Protein AF-A0AAW9J2N1-F1 (afdb_monomer)

Sequence (122 aa):
EIRNFKLDILEEQLVGKININIPPTFINHMVNEVEEYILILSCLINKEPSLAHPIHYHMLWLLDGSGHAASISSSLDMSEKDLIKLSMKYNKKFDVLYEKANEMKGYMRTGLNQFPSLNKLN

Mean predicted aligned error: 2.7 Å

Foldseek 3Di:
DVLVVLVVVLVCVVVVNDDDPADSVLSVLVNLVVVLVVLVVVCVVVVHDSDDQVLVVLLNVLSVQLVVLVVQLVPDDPVPVVSNVVSVVRNVVSVVLSVVSVVVVVVCVVVDSDDDVVVVSD

InterPro domains:
  IPR021328 Spore coat protein CotB-like [PF11155] (1-41)
  IPR021328 Spore coat protein CotB-like [PF11155] (53-122)

pLDDT: mean 97.5, std 2.1, range [86.12, 98.81]

Secondary structure (DSSP, 8-state):
-HHHHHHHHHHHHHTT----SS-HHHHHHHHHHHHHHHHHHHHHHHT------HHHHHHHHHHHHHHHHHHHHHHS-TT-HHHHHHHHHHHHHHHHHHHHHHHHHHHGGGS----HHHHTT-

Organism: Clostridium perfringens (NCBI:txid1502)

Structure (mmCIF, N/CA/C/O backbone):
data_AF-A0AAW9J2N1-F1
#
_entry.id   AF-A0AAW9J2N1-F1
#
loop_
_atom_site.group_PDB
_atom_site.id
_atom_site.type_symbol
_atom_site.label_atom_id
_atom_site.label_alt_id
_atom_site.label_comp_id
_atom_site.label_asym_id
_atom_site.label_entity_id
_atom_site.label_seq_id
_atom_site.pdbx_PDB_ins_code
_atom_site.Cartn_x
_atom_site.Cartn_y
_atom_site.Cartn_z
_atom_site.occupancy
_atom_site.B_iso_or_equiv
_atom_site.auth_seq_id
_atom_site.auth_comp_id
_atom_site.auth_asym_id
_atom_site.auth_atom_id
_atom_site.pdbx_PDB_model_num
ATOM 1 N N . GLU A 1 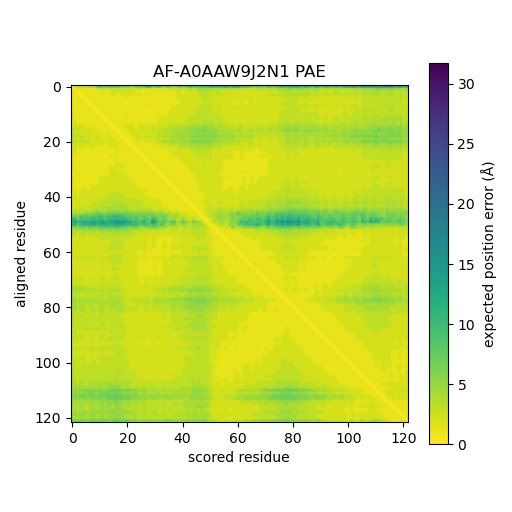1 ? 3.694 -21.191 -0.546 1.00 92.12 1 GLU A N 1
ATOM 2 C CA . GLU A 1 1 ? 2.798 -21.616 0.554 1.00 92.12 1 GLU A CA 1
ATOM 3 C C . GLU A 1 1 ? 2.103 -20.432 1.228 1.00 92.12 1 GLU A C 1
ATOM 5 O O . GLU A 1 1 ? 0.899 -20.307 1.058 1.00 92.12 1 GLU A O 1
ATOM 10 N N . ILE A 1 2 ? 2.817 -19.496 1.873 1.00 98.06 2 ILE A N 1
ATOM 11 C CA . ILE A 1 2 ? 2.181 -18.373 2.602 1.00 98.06 2 ILE A CA 1
ATOM 12 C C . ILE A 1 2 ? 1.299 -17.442 1.743 1.00 98.06 2 ILE A C 1
ATOM 14 O O . ILE A 1 2 ? 0.293 -16.939 2.233 1.00 98.06 2 ILE A O 1
ATOM 18 N N . ARG A 1 3 ? 1.633 -17.232 0.458 1.00 98.56 3 ARG A N 1
ATOM 19 C CA . ARG A 1 3 ? 0.791 -16.459 -0.475 1.00 98.56 3 ARG A CA 1
ATOM 20 C C . ARG A 1 3 ? -0.605 -17.068 -0.614 1.00 98.56 3 ARG A C 1
ATOM 22 O O . ARG A 1 3 ? -1.587 -16.349 -0.491 1.00 98.56 3 ARG A O 1
ATOM 29 N N . ASN A 1 4 ? -0.680 -18.377 -0.849 1.00 98.69 4 ASN A N 1
ATOM 30 C CA . ASN A 1 4 ? -1.958 -19.063 -1.034 1.00 98.69 4 ASN A CA 1
ATOM 31 C C . ASN A 1 4 ? -2.750 -19.072 0.272 1.00 98.69 4 ASN A C 1
ATOM 33 O O . ASN A 1 4 ? -3.910 -18.710 0.255 1.00 98.69 4 ASN A O 1
ATOM 37 N N . PHE A 1 5 ? -2.095 -19.311 1.410 1.00 98.69 5 PHE A N 1
ATOM 38 C CA . PHE A 1 5 ? -2.755 -19.218 2.714 1.00 98.69 5 PHE A CA 1
ATOM 39 C C . PHE A 1 5 ? -3.406 -17.844 2.972 1.00 98.69 5 PHE A C 1
ATOM 41 O O . PHE A 1 5 ? -4.534 -17.768 3.449 1.00 98.69 5 PHE A O 1
ATOM 48 N N . LYS A 1 6 ? -2.721 -16.741 2.630 1.00 98.75 6 LYS A N 1
ATOM 49 C CA . LYS A 1 6 ? -3.296 -15.386 2.725 1.00 98.75 6 LYS A CA 1
ATOM 50 C C . LYS A 1 6 ? -4.492 -15.201 1.777 1.00 98.75 6 LYS A C 1
ATOM 52 O O . LYS A 1 6 ? -5.467 -14.565 2.164 1.00 98.75 6 LYS A O 1
ATOM 57 N N . LEU A 1 7 ? -4.427 -15.754 0.564 1.00 98.81 7 LEU A N 1
ATOM 58 C CA . LEU A 1 7 ? -5.540 -15.730 -0.392 1.00 98.81 7 LEU A CA 1
ATOM 59 C C . LEU A 1 7 ? -6.736 -16.564 0.084 1.00 98.81 7 LEU A C 1
ATOM 61 O O . LEU A 1 7 ? -7.859 -16.096 -0.046 1.00 98.81 7 LEU A O 1
ATOM 65 N N . ASP A 1 8 ? -6.502 -17.725 0.695 1.00 98.62 8 ASP A N 1
ATOM 66 C CA . ASP A 1 8 ? -7.556 -18.569 1.268 1.00 98.62 8 ASP A CA 1
ATOM 67 C C . ASP A 1 8 ? -8.273 -17.831 2.414 1.00 98.62 8 ASP A C 1
ATOM 69 O O . ASP A 1 8 ? -9.500 -17.822 2.487 1.00 98.62 8 ASP A O 1
ATOM 73 N N . ILE A 1 9 ? -7.522 -17.134 3.283 1.00 98.69 9 ILE A N 1
ATOM 74 C CA . ILE A 1 9 ? -8.109 -16.255 4.310 1.00 98.69 9 ILE A CA 1
ATOM 75 C C . ILE A 1 9 ? -8.967 -15.173 3.652 1.00 98.69 9 ILE A C 1
ATOM 77 O O . ILE A 1 9 ? -10.106 -14.970 4.065 1.00 98.69 9 ILE A O 1
ATOM 81 N N . LEU A 1 10 ? -8.431 -14.482 2.643 1.00 98.62 10 LEU A N 1
ATOM 82 C CA . LEU A 1 10 ? -9.144 -13.416 1.943 1.00 98.62 10 LEU A CA 1
ATOM 83 C C . LEU A 1 10 ? -10.444 -13.929 1.304 1.00 98.62 10 LEU A C 1
ATOM 85 O O . LEU A 1 10 ? -11.480 -13.286 1.448 1.00 98.62 10 LEU A O 1
ATOM 89 N N . GLU A 1 11 ? -10.414 -15.088 0.646 1.00 98.75 11 GLU A N 1
ATOM 90 C CA . GLU A 1 11 ? -11.600 -15.732 0.078 1.00 98.75 11 GLU A CA 1
ATOM 91 C C . GLU A 1 11 ? -12.655 -15.985 1.159 1.00 98.75 11 GLU A C 1
ATOM 93 O O . GLU A 1 11 ? -13.789 -15.518 1.037 1.00 98.75 11 GLU A O 1
ATOM 98 N N . GLU A 1 12 ? -12.274 -16.643 2.255 1.00 98.69 12 GLU A N 1
ATOM 99 C CA . GLU A 1 12 ? -13.189 -16.974 3.347 1.00 98.69 12 GLU A CA 1
ATOM 100 C C . GLU A 1 12 ? -13.749 -15.717 4.038 1.00 98.69 12 GLU A C 1
ATOM 102 O O . GLU A 1 12 ? -14.893 -15.732 4.504 1.00 98.69 12 GLU A O 1
ATOM 107 N N . GLN A 1 13 ? -13.006 -14.601 4.064 1.00 98.50 13 GLN A N 1
ATOM 108 C CA . GLN A 1 13 ? -13.524 -13.308 4.528 1.00 98.50 13 GLN A CA 1
ATOM 109 C C . GLN A 1 13 ? -14.610 -12.758 3.599 1.00 98.50 13 GLN A C 1
ATOM 111 O O . GLN A 1 13 ? -15.644 -12.292 4.078 1.00 98.50 13 GLN A O 1
ATOM 116 N N . LEU A 1 14 ? -14.398 -12.820 2.281 1.00 98.44 14 LEU A N 1
ATOM 117 C CA . LEU A 1 14 ? -15.331 -12.290 1.281 1.00 98.44 14 LEU A CA 1
ATOM 118 C C . LEU A 1 14 ? -16.663 -13.051 1.248 1.00 98.44 14 LEU A C 1
ATOM 120 O O . LEU A 1 14 ? -17.689 -12.467 0.902 1.00 98.44 14 LEU A O 1
ATOM 124 N N . VAL A 1 15 ? -16.663 -14.329 1.638 1.00 98.50 15 VAL A N 1
ATOM 125 C CA . VAL A 1 15 ? -17.877 -15.160 1.745 1.00 98.50 15 VAL A CA 1
ATOM 126 C C . VAL A 1 15 ? -18.388 -15.331 3.182 1.00 98.50 15 VAL A C 1
ATOM 128 O O . VAL A 1 15 ? -19.340 -16.078 3.405 1.00 98.50 15 VAL A O 1
ATOM 131 N N . GLY A 1 16 ? -17.787 -14.645 4.161 1.00 97.75 16 GLY A N 1
ATOM 132 C CA . GLY A 1 16 ? -18.255 -14.620 5.551 1.00 97.75 16 GLY A CA 1
ATOM 133 C C . GLY A 1 16 ? -18.083 -15.933 6.324 1.00 97.75 16 GLY A C 1
ATOM 134 O O . GLY A 1 16 ? -18.862 -16.212 7.233 1.00 97.75 16 GLY A O 1
ATOM 135 N N . LYS A 1 17 ? -17.091 -16.752 5.968 1.00 98.50 17 LYS A N 1
ATOM 136 C CA . LYS A 1 17 ? -16.837 -18.065 6.585 1.00 98.50 17 LYS A CA 1
ATOM 137 C C . LYS A 1 17 ? -15.710 -18.076 7.622 1.00 98.50 17 LYS A C 1
ATOM 139 O O . LYS A 1 17 ? -15.535 -19.073 8.320 1.00 98.50 17 LYS A O 1
ATOM 144 N N . ILE A 1 18 ? -14.977 -16.975 7.773 1.00 98.19 18 ILE A N 1
ATOM 145 C CA . ILE A 1 18 ? -13.927 -16.822 8.788 1.00 98.19 18 ILE A CA 1
ATOM 146 C C . ILE A 1 18 ? -14.180 -15.593 9.663 1.00 98.19 18 ILE A C 1
ATOM 148 O O . ILE A 1 18 ? -14.602 -14.544 9.180 1.00 98.19 18 ILE A O 1
ATOM 152 N N . ASN A 1 19 ? -13.891 -15.721 10.960 1.00 97.56 19 ASN A N 1
ATOM 153 C CA . ASN A 1 19 ? -13.919 -14.613 11.910 1.00 97.56 19 ASN A CA 1
ATOM 154 C 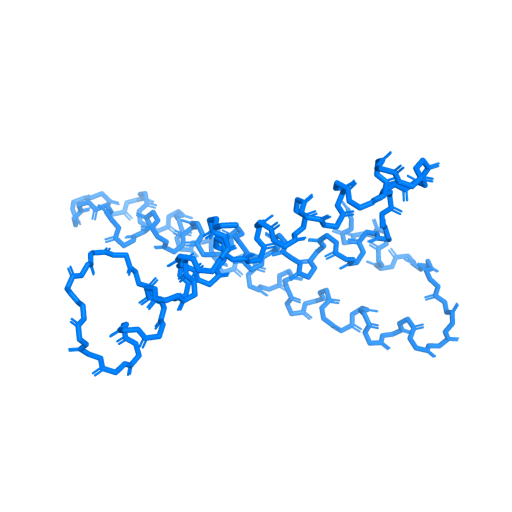C . ASN A 1 19 ? -12.488 -14.238 12.319 1.00 97.56 19 ASN A C 1
ATOM 156 O O . ASN A 1 19 ? -11.820 -15.000 13.019 1.00 97.56 19 ASN A O 1
ATOM 160 N N . ILE A 1 20 ? -12.016 -13.075 11.869 1.00 97.44 20 ILE A N 1
ATOM 161 C CA . ILE A 1 20 ? -10.676 -12.550 12.147 1.00 97.44 20 ILE A CA 1
ATOM 162 C C . ILE A 1 20 ? -10.722 -11.022 12.248 1.00 97.44 20 ILE A C 1
ATOM 164 O O . ILE A 1 20 ? -11.462 -10.364 11.522 1.00 97.44 20 ILE A O 1
ATOM 168 N N . ASN A 1 21 ? -9.889 -10.448 13.117 1.00 95.56 21 ASN A N 1
ATOM 169 C CA . ASN A 1 21 ? -9.856 -9.005 13.395 1.00 95.56 21 ASN A CA 1
ATOM 170 C C . ASN A 1 21 ? -8.990 -8.194 12.411 1.00 95.56 21 ASN A C 1
ATOM 172 O O . ASN A 1 21 ? -8.642 -7.051 12.694 1.00 95.56 21 ASN A O 1
ATOM 176 N N . ILE A 1 22 ? -8.602 -8.780 11.277 1.00 96.12 22 ILE A N 1
ATOM 177 C CA . ILE A 1 22 ? -7.803 -8.120 10.240 1.00 96.12 22 ILE A CA 1
ATOM 178 C C . ILE A 1 22 ? -8.707 -7.923 9.023 1.00 96.12 22 ILE A C 1
ATOM 180 O O . ILE A 1 22 ? -9.245 -8.915 8.543 1.00 96.12 22 ILE A O 1
ATOM 184 N N . PRO A 1 23 ? -8.902 -6.703 8.498 1.00 97.12 23 PRO A N 1
ATOM 185 C CA . PRO A 1 23 ? -9.809 -6.485 7.376 1.00 97.12 23 PRO A CA 1
ATOM 186 C C . PRO A 1 23 ? -9.252 -7.054 6.052 1.00 97.12 23 PRO A C 1
ATOM 188 O O . PRO A 1 23 ? -8.030 -7.108 5.882 1.00 97.12 23 PRO A O 1
ATOM 191 N N . PRO A 1 24 ? -10.120 -7.396 5.075 1.00 98.31 24 PRO A N 1
ATOM 192 C CA . PRO A 1 24 ? -9.719 -7.979 3.787 1.00 98.31 24 PRO A CA 1
ATOM 193 C C . PRO A 1 24 ? -8.634 -7.191 3.047 1.00 98.31 24 PRO A C 1
ATOM 195 O O . PRO A 1 24 ? -7.671 -7.767 2.550 1.00 98.31 24 PRO A O 1
ATOM 198 N N . THR A 1 25 ? -8.735 -5.859 3.018 1.00 98.31 25 THR A N 1
ATOM 199 C CA . THR A 1 25 ? -7.750 -4.997 2.343 1.00 98.31 25 THR A CA 1
ATOM 200 C C . THR A 1 25 ? -6.352 -5.121 2.949 1.00 98.31 25 THR A C 1
ATOM 202 O O . THR A 1 25 ? -5.366 -5.080 2.220 1.00 98.31 25 THR A O 1
ATOM 205 N N . PHE A 1 26 ? -6.247 -5.322 4.265 1.00 98.19 26 PHE A N 1
ATOM 206 C CA . PHE A 1 26 ? -4.952 -5.483 4.924 1.00 98.19 26 PHE A CA 1
ATOM 207 C C . PHE A 1 26 ? -4.314 -6.830 4.560 1.00 98.19 26 PHE A C 1
ATOM 209 O O . PHE A 1 26 ? -3.134 -6.880 4.229 1.00 98.19 26 PHE A O 1
ATOM 216 N N . ILE A 1 27 ? -5.107 -7.910 4.505 1.00 98.50 27 ILE A N 1
ATOM 217 C CA . ILE A 1 27 ? -4.642 -9.201 3.970 1.00 98.50 27 ILE A CA 1
ATOM 218 C C . ILE A 1 27 ? -4.241 -9.068 2.494 1.00 98.50 27 ILE A C 1
ATOM 220 O O . ILE A 1 27 ? -3.215 -9.607 2.088 1.00 98.50 27 ILE A O 1
ATOM 224 N N . ASN A 1 28 ? -4.989 -8.306 1.695 1.00 98.69 28 ASN A N 1
ATOM 225 C CA . ASN A 1 28 ? -4.641 -8.042 0.301 1.00 98.69 28 ASN A CA 1
ATOM 226 C C . ASN A 1 28 ? -3.287 -7.316 0.163 1.00 98.69 28 ASN A C 1
ATOM 228 O O . ASN A 1 28 ? -2.484 -7.685 -0.689 1.00 98.69 28 ASN A O 1
ATOM 232 N N . HIS A 1 29 ? -2.976 -6.345 1.027 1.00 98.56 29 HIS A N 1
ATOM 233 C CA . HIS A 1 29 ? -1.650 -5.707 1.041 1.00 98.56 29 HIS A CA 1
ATOM 234 C C . HIS A 1 29 ? -0.544 -6.710 1.396 1.00 98.56 29 HIS A C 1
ATOM 236 O O . HIS A 1 29 ? 0.455 -6.797 0.685 1.00 98.56 29 HIS A O 1
ATOM 242 N N . MET A 1 30 ? -0.783 -7.580 2.382 1.00 98.62 30 MET A N 1
ATOM 243 C CA . MET A 1 30 ? 0.133 -8.678 2.699 1.00 98.62 30 MET A CA 1
ATOM 244 C C . MET A 1 30 ? 0.350 -9.659 1.532 1.00 98.62 30 MET A C 1
ATOM 246 O O . MET A 1 30 ? 1.384 -10.338 1.493 1.00 98.62 30 MET A O 1
ATOM 250 N N . VAL A 1 31 ? -0.633 -9.820 0.636 1.00 98.81 31 VAL A N 1
ATOM 251 C CA . VAL A 1 31 ? -0.492 -10.605 -0.601 1.00 98.81 31 VAL A CA 1
ATOM 252 C C . VAL A 1 31 ? 0.411 -9.865 -1.588 1.00 98.81 31 VAL A C 1
ATOM 254 O O . VAL A 1 31 ? 1.361 -10.468 -2.082 1.00 98.81 31 VAL A O 1
ATOM 257 N N . ASN A 1 32 ? 0.193 -8.564 -1.798 1.00 98.62 32 ASN A N 1
ATOM 258 C CA . ASN A 1 32 ? 1.048 -7.746 -2.663 1.00 98.62 32 ASN A CA 1
ATOM 259 C C . ASN A 1 32 ? 2.528 -7.801 -2.222 1.00 98.62 32 ASN A C 1
ATOM 261 O O . ASN A 1 32 ? 3.422 -7.980 -3.046 1.00 98.62 32 ASN A O 1
ATOM 265 N N . GLU A 1 33 ? 2.796 -7.712 -0.915 1.00 98.69 33 GLU A N 1
ATOM 266 C CA . GLU A 1 33 ? 4.150 -7.795 -0.345 1.00 98.69 33 GLU A CA 1
ATOM 267 C C . GLU A 1 33 ? 4.857 -9.121 -0.663 1.00 98.69 33 GLU A C 1
ATOM 269 O O . GLU A 1 33 ? 6.031 -9.143 -1.039 1.00 98.69 33 GLU A O 1
ATOM 274 N N . VAL A 1 34 ? 4.162 -10.255 -0.498 1.00 98.69 34 VAL A N 1
ATOM 275 C CA . VAL A 1 34 ? 4.771 -11.563 -0.779 1.00 98.69 34 VAL A CA 1
ATOM 276 C C . VAL A 1 34 ? 4.935 -11.789 -2.280 1.00 98.69 34 VAL A C 1
ATOM 278 O O . VAL A 1 34 ? 5.877 -12.466 -2.683 1.00 98.69 34 VAL A O 1
ATOM 281 N N . GLU A 1 35 ? 4.072 -11.212 -3.115 1.00 98.44 35 GLU A N 1
ATOM 282 C CA . GLU A 1 35 ? 4.249 -11.231 -4.568 1.00 98.44 35 GLU A CA 1
ATOM 283 C C . GLU A 1 35 ? 5.503 -10.465 -4.999 1.00 98.44 35 GLU A C 1
ATOM 285 O O . GLU A 1 35 ? 6.271 -10.986 -5.810 1.00 98.44 35 GLU A O 1
ATOM 290 N N . GLU A 1 36 ? 5.786 -9.311 -4.389 1.00 97.88 36 GLU A N 1
ATOM 291 C CA . GLU A 1 36 ? 7.041 -8.584 -4.619 1.00 97.88 36 GLU A CA 1
ATOM 292 C C . GLU A 1 36 ? 8.258 -9.408 -4.176 1.00 97.88 36 GLU A C 1
ATOM 294 O O . GLU A 1 36 ? 9.266 -9.485 -4.883 1.00 97.88 3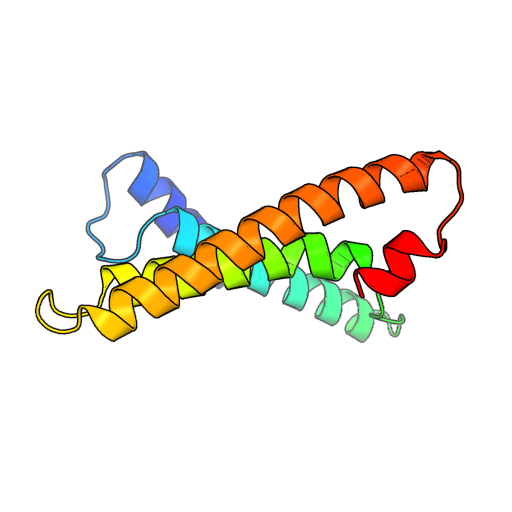6 GLU A O 1
ATOM 299 N N . TYR A 1 37 ? 8.168 -10.099 -3.037 1.00 97.81 37 TYR A N 1
ATOM 300 C CA . TYR A 1 37 ? 9.250 -10.981 -2.602 1.00 97.81 37 TYR A CA 1
ATOM 301 C C . TYR A 1 37 ? 9.470 -12.159 -3.563 1.00 97.81 37 TYR A C 1
ATOM 303 O O . TYR A 1 37 ? 10.612 -12.496 -3.874 1.00 97.81 37 TYR A O 1
ATOM 311 N N . ILE A 1 38 ? 8.397 -12.767 -4.076 1.00 97.50 38 ILE A N 1
ATOM 312 C CA . ILE A 1 38 ? 8.478 -13.834 -5.084 1.00 97.50 38 ILE A CA 1
ATOM 313 C C . ILE A 1 38 ? 9.134 -13.318 -6.372 1.00 97.50 38 ILE A C 1
ATOM 315 O O . ILE A 1 38 ? 9.979 -14.018 -6.933 1.00 97.50 38 ILE A O 1
ATOM 319 N N . LEU A 1 39 ? 8.805 -12.099 -6.815 1.00 96.38 39 LEU A N 1
ATOM 320 C CA . LEU A 1 39 ? 9.454 -11.457 -7.961 1.00 96.38 39 LEU A CA 1
ATOM 321 C C . LEU A 1 39 ? 10.966 -11.314 -7.731 1.00 96.38 39 LEU A C 1
ATOM 323 O O . LEU A 1 39 ? 11.760 -11.741 -8.571 1.00 96.38 39 LEU A O 1
ATOM 327 N N . ILE A 1 40 ? 11.373 -10.796 -6.568 1.00 96.69 40 ILE A N 1
ATOM 328 C CA . ILE A 1 40 ? 12.790 -10.667 -6.195 1.00 96.69 40 ILE A CA 1
ATOM 329 C C . ILE A 1 40 ? 13.478 -12.038 -6.180 1.00 96.69 40 ILE A C 1
ATOM 331 O O . ILE A 1 40 ? 14.567 -12.182 -6.735 1.00 96.69 40 ILE A O 1
ATOM 335 N N . LEU A 1 41 ? 12.856 -13.057 -5.580 1.00 97.12 41 LEU A N 1
ATOM 336 C CA . LEU A 1 41 ? 13.401 -14.417 -5.552 1.00 97.12 41 LEU A CA 1
ATOM 337 C C . LEU A 1 41 ? 13.585 -14.991 -6.959 1.00 97.12 41 LEU A C 1
ATOM 339 O O . LEU A 1 41 ? 14.621 -15.595 -7.227 1.00 97.12 41 LEU A O 1
ATOM 343 N N . SER A 1 42 ? 12.625 -14.773 -7.861 1.00 96.38 42 SER A N 1
ATOM 344 C CA . SER A 1 42 ? 12.733 -15.183 -9.265 1.00 96.38 42 SER A CA 1
ATOM 345 C C . SER A 1 42 ? 13.955 -14.551 -9.936 1.00 96.38 42 SER A C 1
ATOM 347 O O . SER A 1 42 ? 14.759 -15.262 -10.539 1.00 96.38 42 SER A O 1
ATOM 349 N N . CYS A 1 43 ? 14.148 -13.237 -9.774 1.00 96.56 43 CYS A N 1
ATOM 350 C CA . CYS A 1 43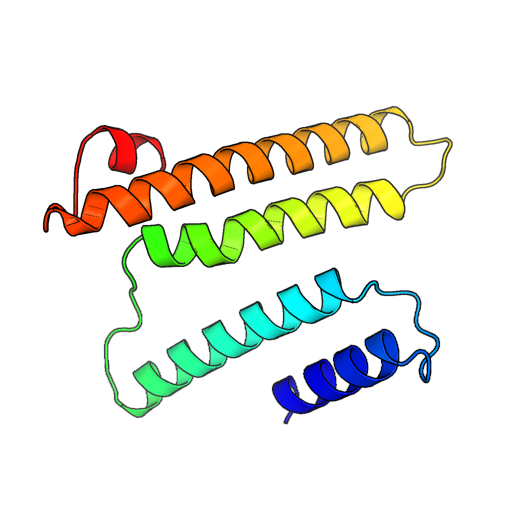 ? 15.334 -12.543 -10.281 1.00 96.56 43 CYS A CA 1
ATOM 351 C C . CYS A 1 43 ? 16.626 -13.138 -9.702 1.00 96.56 43 CYS A C 1
ATOM 353 O O . CYS A 1 43 ? 17.558 -13.432 -10.445 1.00 96.56 43 CYS A O 1
ATOM 355 N N . LEU A 1 44 ? 16.682 -13.377 -8.387 1.00 96.94 44 LEU A N 1
ATOM 356 C CA . LEU A 1 44 ? 17.870 -13.926 -7.723 1.00 96.94 44 LEU A CA 1
ATOM 357 C C . LEU A 1 44 ? 18.215 -15.343 -8.202 1.00 96.94 44 LEU A C 1
ATOM 359 O O . LEU A 1 44 ? 19.385 -15.634 -8.448 1.00 96.94 44 LEU A O 1
ATOM 363 N N . ILE A 1 45 ? 17.212 -16.209 -8.369 1.00 97.81 45 ILE A N 1
ATOM 364 C CA . ILE A 1 45 ? 17.384 -17.574 -8.887 1.00 97.81 45 ILE A CA 1
ATOM 365 C C . ILE A 1 45 ? 17.933 -17.537 -10.319 1.00 97.81 45 ILE A C 1
ATOM 367 O O . ILE A 1 45 ? 18.858 -18.284 -10.643 1.00 97.81 45 ILE A O 1
ATOM 371 N N . ASN A 1 46 ? 17.421 -16.623 -11.145 1.00 97.12 46 ASN A N 1
ATOM 372 C CA . ASN A 1 46 ? 17.852 -16.450 -12.533 1.00 97.12 46 ASN A CA 1
ATOM 373 C C . ASN A 1 46 ? 19.134 -15.612 -12.682 1.00 97.12 46 ASN A C 1
ATOM 375 O O . ASN A 1 46 ? 19.664 -15.504 -13.786 1.00 97.12 46 ASN A O 1
ATOM 379 N N . LYS A 1 47 ? 19.664 -15.048 -11.585 1.00 95.56 47 LYS A N 1
ATOM 380 C CA . LYS A 1 47 ? 20.797 -14.102 -11.569 1.00 95.56 47 LYS A CA 1
ATOM 381 C C . LYS A 1 47 ? 20.544 -12.837 -12.405 1.00 95.56 47 LYS A C 1
ATOM 383 O O . LYS A 1 47 ? 21.459 -12.293 -13.020 1.00 95.56 47 LYS A O 1
ATOM 388 N N . GLU A 1 48 ? 19.304 -12.367 -12.402 1.00 94.12 48 GLU A N 1
ATOM 389 C CA . GLU A 1 48 ? 18.844 -11.146 -13.063 1.00 94.12 48 GLU A CA 1
ATOM 390 C C . GLU A 1 48 ? 18.759 -9.971 -12.070 1.00 94.12 48 GLU A C 1
ATOM 392 O O . GLU A 1 48 ? 18.594 -10.182 -10.863 1.00 94.12 48 GLU A O 1
ATOM 397 N N . PRO A 1 49 ? 18.862 -8.713 -12.538 1.00 88.19 49 PRO A N 1
ATOM 398 C CA . PRO A 1 49 ? 18.658 -7.550 -11.682 1.00 88.19 49 PRO A CA 1
ATOM 399 C C . PRO A 1 49 ? 17.203 -7.468 -11.196 1.00 88.19 49 PRO A C 1
ATOM 401 O O . PRO A 1 49 ? 16.271 -7.605 -11.982 1.00 88.19 49 PRO A O 1
ATOM 404 N N . SER A 1 50 ? 17.011 -7.175 -9.909 1.00 86.12 50 SER A N 1
ATOM 405 C CA . SER A 1 50 ? 15.689 -6.997 -9.281 1.00 86.12 50 SER A CA 1
ATOM 406 C C . SER A 1 50 ? 15.218 -5.537 -9.212 1.00 86.12 50 SER A C 1
ATOM 408 O O . SER A 1 50 ? 14.149 -5.247 -8.678 1.00 86.12 50 SER A O 1
ATOM 410 N N . LEU A 1 51 ? 16.023 -4.594 -9.712 1.00 87.81 51 LEU A N 1
ATOM 411 C CA . LEU A 1 51 ? 15.700 -3.168 -9.692 1.00 87.81 51 LEU A CA 1
ATOM 412 C C . LEU A 1 51 ? 14.607 -2.856 -10.715 1.00 87.81 51 LEU A C 1
ATOM 414 O O . LEU A 1 51 ? 14.827 -2.916 -11.924 1.00 87.81 51 LEU A O 1
ATOM 418 N N . ALA A 1 52 ? 13.439 -2.478 -10.210 1.00 90.94 52 ALA A N 1
ATOM 419 C CA . ALA A 1 52 ? 12.327 -1.998 -11.006 1.00 90.94 52 ALA A CA 1
ATOM 420 C C . ALA A 1 52 ? 12.386 -0.473 -11.169 1.00 90.94 52 ALA A C 1
ATOM 422 O O . ALA A 1 52 ? 13.075 0.252 -10.447 1.00 90.94 52 ALA A O 1
ATOM 423 N N . HIS A 1 53 ? 11.623 0.035 -12.131 1.00 94.94 53 HIS A N 1
ATOM 424 C CA . HIS A 1 53 ? 11.432 1.471 -12.289 1.00 94.94 53 HIS A CA 1
ATOM 425 C C . HIS A 1 53 ? 10.740 2.068 -11.042 1.00 94.94 53 HIS A C 1
ATOM 427 O O . HIS A 1 53 ? 9.804 1.439 -10.552 1.00 94.94 53 HIS A O 1
ATOM 433 N N . PRO 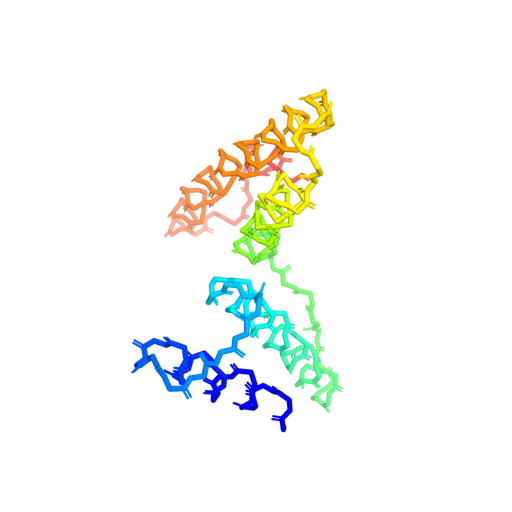A 1 54 ? 11.077 3.288 -10.565 1.00 95.94 54 PRO A N 1
ATOM 434 C CA . PRO A 1 54 ? 10.478 3.880 -9.357 1.00 95.94 54 PRO A CA 1
ATOM 435 C C . PRO A 1 54 ? 8.945 3.852 -9.305 1.00 95.94 54 PRO A C 1
ATOM 437 O O . PRO A 1 54 ? 8.351 3.662 -8.247 1.00 95.94 54 PRO A O 1
ATOM 440 N N . ILE A 1 55 ? 8.294 3.976 -10.466 1.00 97.44 55 ILE A N 1
ATOM 441 C CA . ILE A 1 55 ? 6.832 3.903 -10.571 1.00 97.44 55 ILE A CA 1
ATOM 442 C C . ILE A 1 55 ? 6.251 2.567 -10.085 1.00 97.44 55 ILE A C 1
ATOM 444 O O . ILE A 1 55 ? 5.153 2.561 -9.547 1.00 97.44 55 ILE A O 1
ATOM 448 N N . HIS A 1 56 ? 6.973 1.453 -10.250 1.00 97.06 56 HIS A N 1
ATOM 449 C CA . HIS A 1 56 ? 6.572 0.134 -9.748 1.00 97.06 56 HIS A CA 1
ATOM 450 C C . HIS A 1 56 ? 6.411 0.175 -8.230 1.00 97.06 56 HIS A C 1
ATOM 452 O O . HIS A 1 56 ? 5.348 -0.149 -7.705 1.00 97.06 56 HIS A O 1
ATOM 458 N N . TYR A 1 57 ? 7.431 0.697 -7.547 1.00 97.94 57 TYR A N 1
ATOM 459 C CA . TYR A 1 57 ? 7.444 0.834 -6.097 1.00 97.94 57 TYR A CA 1
ATOM 460 C C . TYR A 1 57 ? 6.354 1.781 -5.597 1.00 97.94 57 TYR A C 1
ATOM 462 O O . TYR A 1 57 ? 5.708 1.472 -4.603 1.00 97.94 57 TYR A O 1
ATOM 470 N N . HIS A 1 58 ? 6.086 2.889 -6.294 1.00 98.19 58 HIS A N 1
ATOM 471 C CA . HIS A 1 58 ? 4.984 3.787 -5.926 1.00 98.19 58 HIS A CA 1
ATOM 472 C C . HIS A 1 58 ? 3.620 3.095 -5.987 1.00 98.19 58 HIS A C 1
ATOM 474 O O . HIS A 1 58 ? 2.817 3.249 -5.070 1.00 98.19 58 HIS A O 1
ATOM 480 N N . MET A 1 59 ? 3.357 2.311 -7.038 1.00 98.00 59 MET A N 1
ATOM 481 C CA . MET A 1 59 ? 2.077 1.605 -7.184 1.00 98.00 59 MET A CA 1
ATOM 482 C C . MET A 1 59 ? 1.860 0.540 -6.106 1.00 98.00 59 MET A C 1
ATOM 484 O O . MET A 1 59 ? 0.717 0.280 -5.743 1.00 98.00 59 MET A O 1
ATOM 488 N N . LEU A 1 60 ? 2.941 -0.062 -5.607 1.00 97.88 60 LEU A N 1
ATOM 489 C CA . LEU A 1 60 ? 2.895 -1.060 -4.545 1.00 97.88 60 LEU A CA 1
ATOM 490 C C . LEU A 1 60 ? 2.811 -0.404 -3.156 1.00 97.88 60 LEU A C 1
ATOM 492 O O . LEU A 1 60 ? 1.870 -0.633 -2.400 1.00 97.88 60 LEU A O 1
ATOM 496 N N . TRP A 1 61 ? 3.786 0.443 -2.829 1.00 98.69 61 TRP A N 1
ATOM 497 C CA . TRP A 1 61 ? 4.047 0.874 -1.456 1.00 98.69 61 TRP A CA 1
ATOM 498 C C . TRP A 1 61 ? 3.238 2.094 -1.004 1.00 98.69 61 TRP A C 1
ATOM 500 O O . TRP A 1 61 ? 3.128 2.334 0.196 1.00 98.69 61 TRP A O 1
ATOM 510 N N . LEU A 1 62 ? 2.642 2.877 -1.914 1.00 98.62 62 LEU A N 1
ATOM 511 C CA . LEU A 1 62 ? 1.786 3.998 -1.498 1.00 98.62 62 LEU A CA 1
ATOM 512 C C . LEU A 1 62 ? 0.435 3.513 -0.956 1.00 98.62 62 LEU A C 1
ATOM 514 O O . LEU A 1 62 ? -0.031 4.043 0.052 1.00 98.62 62 LEU A O 1
ATOM 518 N N . LEU A 1 63 ? -0.164 2.485 -1.570 1.00 97.25 63 LEU A N 1
ATOM 519 C CA . LEU A 1 63 ? -1.365 1.842 -1.020 1.00 97.25 63 LEU A CA 1
ATOM 520 C C . LEU A 1 63 ? -1.064 1.173 0.318 1.00 97.25 63 LEU A C 1
ATOM 522 O O . LEU A 1 63 ? -1.843 1.311 1.259 1.00 97.25 63 LEU A O 1
ATOM 526 N N . ASP A 1 64 ? 0.091 0.518 0.423 1.00 98.56 64 ASP A N 1
ATOM 527 C CA . ASP A 1 64 ? 0.557 -0.064 1.675 1.00 98.56 64 ASP A CA 1
ATOM 528 C C . ASP A 1 64 ? 0.694 0.992 2.789 1.00 98.56 64 ASP A C 1
ATOM 530 O O . ASP A 1 64 ? 0.067 0.876 3.842 1.00 98.56 64 ASP A O 1
ATOM 534 N N . GLY A 1 65 ? 1.407 2.094 2.528 1.00 98.50 65 GLY A N 1
ATOM 535 C CA . GLY A 1 65 ? 1.540 3.206 3.474 1.00 98.50 65 GLY A CA 1
ATOM 536 C C . GLY A 1 65 ? 0.194 3.817 3.883 1.00 98.50 65 GLY A C 1
ATOM 537 O O . GLY A 1 65 ? -0.017 4.137 5.058 1.00 98.50 65 GLY A O 1
ATOM 538 N N . SER A 1 66 ? -0.746 3.930 2.938 1.00 98.56 66 SER A N 1
ATOM 539 C CA . SER A 1 66 ? -2.123 4.350 3.220 1.00 98.56 66 SER A CA 1
ATOM 540 C C . SER A 1 66 ? -2.835 3.371 4.162 1.00 98.56 66 SER A C 1
ATOM 542 O O . SER A 1 66 ? -3.396 3.793 5.181 1.00 98.56 66 SER 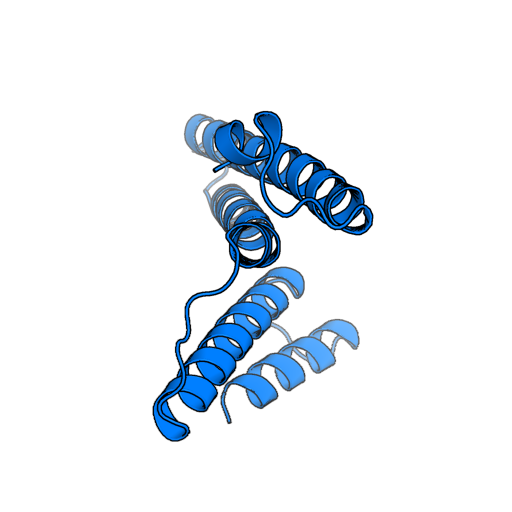A O 1
ATOM 544 N N . GLY A 1 67 ? -2.754 2.069 3.872 1.00 98.06 67 GLY A N 1
ATOM 545 C CA . GLY A 1 67 ? -3.343 0.995 4.672 1.00 98.06 67 GLY A CA 1
ATOM 546 C C . GLY A 1 67 ? -2.758 0.904 6.081 1.00 98.06 67 GLY A C 1
ATOM 547 O O . GLY A 1 67 ? -3.510 0.753 7.047 1.00 98.06 67 GLY A O 1
ATOM 548 N N . HIS A 1 68 ? -1.443 1.074 6.230 1.00 98.69 68 HIS A N 1
ATOM 549 C CA . HIS A 1 68 ? -0.772 1.141 7.527 1.00 98.69 68 HIS A CA 1
ATOM 550 C C . HIS A 1 68 ? -1.289 2.306 8.374 1.00 98.69 68 HIS A C 1
ATOM 552 O O . HIS A 1 68 ? -1.689 2.113 9.524 1.00 98.69 68 HIS A O 1
ATOM 558 N N . ALA A 1 69 ? -1.355 3.508 7.801 1.00 9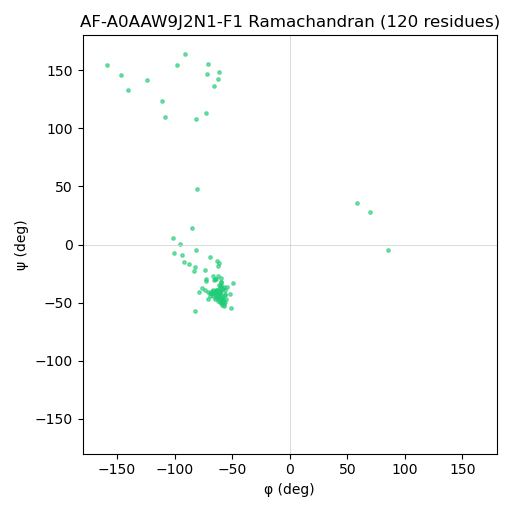8.62 69 ALA A N 1
ATOM 559 C CA . ALA A 1 69 ? -1.850 4.683 8.507 1.00 98.62 69 ALA A CA 1
ATOM 560 C C . ALA A 1 69 ? -3.336 4.553 8.904 1.00 98.62 69 ALA A C 1
ATOM 562 O O .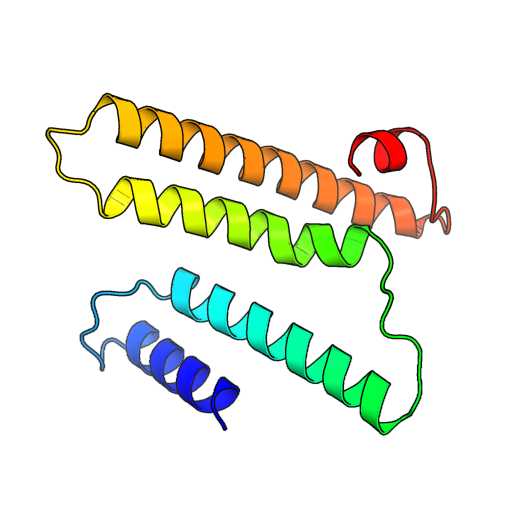 ALA A 1 69 ? -3.708 4.910 10.025 1.00 98.62 69 ALA A O 1
ATOM 563 N N . ALA A 1 70 ? -4.179 3.991 8.031 1.00 98.12 70 ALA A N 1
ATOM 564 C CA . ALA A 1 70 ? -5.576 3.693 8.354 1.00 98.12 70 ALA A CA 1
ATOM 565 C C . ALA A 1 70 ? -5.699 2.662 9.487 1.00 98.12 70 ALA A C 1
ATOM 567 O O . ALA A 1 70 ? -6.465 2.869 10.429 1.00 98.12 70 ALA A O 1
ATOM 568 N N . SER A 1 71 ? -4.905 1.591 9.429 1.00 98.06 71 SER A N 1
ATOM 569 C CA . SER A 1 71 ? -4.923 0.518 10.428 1.00 98.06 71 SER A CA 1
ATOM 570 C C . SER A 1 71 ? -4.549 1.045 11.810 1.00 98.06 71 SER A C 1
ATOM 572 O O . SER A 1 71 ? -5.309 0.830 12.752 1.00 98.06 71 SER A O 1
ATOM 574 N N . ILE A 1 72 ? -3.476 1.844 11.908 1.00 98.44 72 ILE A N 1
ATOM 575 C CA . ILE A 1 72 ? -3.085 2.526 13.154 1.00 98.44 72 ILE A CA 1
ATOM 576 C C . ILE A 1 72 ? -4.239 3.387 13.673 1.00 98.44 72 ILE A C 1
ATOM 578 O O . ILE A 1 72 ? -4.599 3.301 14.843 1.00 98.44 72 ILE A O 1
ATOM 582 N N . SER A 1 73 ? -4.842 4.211 12.811 1.00 98.12 73 SER A N 1
ATOM 583 C CA . SER A 1 73 ? -5.957 5.071 13.216 1.00 98.12 73 SER A CA 1
ATOM 584 C C . SER A 1 73 ? -7.150 4.282 13.758 1.00 98.12 73 SER A C 1
ATOM 586 O O . SER A 1 73 ? -7.849 4.791 14.629 1.00 98.12 73 SER A O 1
ATOM 588 N N . SER A 1 74 ? -7.416 3.092 13.220 1.00 97.19 74 SER A N 1
ATOM 589 C CA . SER A 1 74 ? -8.556 2.256 13.614 1.00 97.19 74 SER A CA 1
ATOM 590 C C . SER A 1 74 ? -8.301 1.403 14.859 1.00 97.19 74 SER A C 1
ATOM 592 O O . SER A 1 74 ? -9.253 1.010 15.525 1.00 97.19 74 SER A O 1
ATOM 594 N N . SER A 1 75 ? -7.033 1.122 15.179 1.00 97.00 75 SER A N 1
ATOM 595 C CA . SER A 1 75 ? -6.645 0.288 16.322 1.00 97.00 75 SER A CA 1
ATOM 596 C C . SER A 1 75 ? -6.392 1.076 17.607 1.00 97.00 75 SER A C 1
ATOM 598 O O . SER A 1 75 ? -6.266 0.478 18.672 1.00 97.00 75 SER A O 1
ATOM 600 N N . LEU A 1 76 ? -6.235 2.399 17.510 1.00 98.25 76 LEU A N 1
ATOM 601 C CA . LEU A 1 76 ? -6.004 3.262 18.666 1.00 98.25 76 LEU A CA 1
ATOM 602 C C . LEU A 1 76 ? -7.269 3.399 19.520 1.00 98.25 76 LEU A C 1
ATOM 604 O O . LEU A 1 76 ? -8.385 3.435 19.001 1.00 98.25 76 LEU A O 1
ATOM 608 N N . ASP A 1 77 ? -7.078 3.527 20.835 1.00 98.50 77 ASP A N 1
ATOM 609 C CA . ASP A 1 77 ? -8.175 3.834 21.749 1.00 98.50 77 ASP A CA 1
ATOM 610 C C . ASP A 1 77 ? -8.798 5.196 21.413 1.00 98.50 77 ASP A C 1
ATOM 612 O O . ASP A 1 77 ? -8.121 6.130 20.978 1.00 98.50 77 ASP A O 1
ATOM 616 N N . MET A 1 78 ? -10.099 5.342 21.657 1.00 97.50 78 MET A N 1
ATOM 617 C CA . MET A 1 78 ? -10.824 6.570 21.331 1.00 97.50 78 MET A CA 1
ATOM 618 C C . MET A 1 78 ? -10.326 7.817 22.087 1.00 97.50 78 MET A C 1
ATOM 620 O O . MET A 1 78 ? -10.628 8.947 21.683 1.00 97.50 78 MET A O 1
ATOM 624 N N . SER A 1 79 ? -9.595 7.635 23.191 1.00 98.50 79 SER A N 1
ATOM 625 C CA . SER A 1 79 ? -8.946 8.717 23.935 1.00 98.50 79 SER A CA 1
ATOM 626 C C . SER A 1 79 ? -7.713 9.289 23.223 1.00 98.50 79 SER A C 1
ATOM 628 O O . SER A 1 79 ? -7.409 10.468 23.412 1.00 98.50 79 SER A O 1
ATOM 630 N N . GLU A 1 80 ? -7.083 8.536 22.315 1.00 98.69 80 GLU A N 1
ATOM 631 C CA . GLU A 1 80 ? -5.860 8.905 21.583 1.00 98.69 80 GLU A CA 1
ATOM 632 C C . GLU A 1 80 ? -6.140 9.825 20.379 1.00 98.69 80 GLU A C 1
ATOM 634 O O . GLU A 1 80 ? -5.674 9.624 19.253 1.00 98.69 80 GLU A O 1
ATOM 639 N N . LYS A 1 81 ? -6.939 10.874 20.603 1.00 98.50 81 LYS A N 1
ATOM 640 C CA . LYS A 1 81 ? -7.490 11.742 19.547 1.00 98.50 81 LYS A CA 1
ATOM 641 C C . LYS A 1 81 ? -6.426 12.381 18.658 1.00 98.50 81 LYS A C 1
ATOM 643 O O . LYS A 1 81 ? -6.660 12.551 17.461 1.00 98.50 81 LYS A O 1
ATOM 648 N N . ASP A 1 82 ? -5.286 12.764 19.222 1.00 98.69 82 ASP A N 1
ATOM 649 C CA . ASP A 1 82 ? -4.230 13.439 18.465 1.00 98.69 82 ASP A CA 1
ATOM 650 C C . ASP A 1 82 ? -3.448 12.463 17.580 1.00 98.69 82 ASP A C 1
ATOM 652 O O . ASP A 1 82 ? -3.146 12.788 16.429 1.00 98.69 82 ASP A O 1
ATOM 656 N N . LEU A 1 83 ? -3.214 11.238 18.060 1.00 98.75 83 LEU A N 1
ATOM 657 C CA . LEU A 1 83 ? -2.598 10.169 17.273 1.00 98.75 83 LEU A CA 1
ATOM 658 C C . LEU A 1 83 ? -3.526 9.696 16.150 1.00 98.75 83 LEU A C 1
ATOM 660 O O . LEU A 1 83 ? -3.077 9.551 15.015 1.00 98.75 83 LEU A O 1
ATOM 664 N N . ILE A 1 84 ? -4.828 9.554 16.419 1.00 98.81 84 ILE A N 1
ATOM 665 C CA . ILE A 1 84 ? -5.839 9.228 15.401 1.00 98.81 84 ILE A CA 1
ATOM 666 C C . ILE A 1 84 ? -5.819 10.270 14.273 1.00 98.81 84 ILE A C 1
ATOM 668 O O . ILE A 1 84 ? -5.680 9.922 13.099 1.00 98.81 84 ILE A O 1
ATOM 672 N N . LYS A 1 85 ? -5.883 11.566 14.613 1.00 98.69 85 LYS A N 1
ATOM 673 C CA . LYS A 1 85 ? -5.815 12.655 13.621 1.00 98.69 85 LYS A CA 1
ATOM 674 C C . LYS A 1 85 ? -4.512 12.629 12.824 1.00 98.69 85 LYS A C 1
ATOM 676 O O . LYS A 1 85 ? -4.528 12.883 11.617 1.00 98.69 85 LYS A O 1
ATOM 681 N N . LEU A 1 86 ? -3.387 12.349 13.482 1.00 98.75 86 LEU A N 1
ATOM 682 C CA . LEU A 1 86 ? -2.085 12.271 12.828 1.00 98.75 86 LEU A CA 1
ATOM 683 C C . LEU A 1 86 ? -2.036 11.116 11.820 1.00 98.75 86 LEU A C 1
ATOM 685 O O . LEU A 1 86 ? -1.635 11.325 10.675 1.00 98.75 86 LEU A O 1
ATOM 689 N N . SER A 1 87 ? -2.501 9.933 12.211 1.00 98.62 87 SER A N 1
ATOM 690 C CA . SER A 1 87 ? -2.574 8.756 11.344 1.00 98.62 87 SER A CA 1
ATOM 691 C C . SER A 1 87 ? -3.501 8.989 10.149 1.00 98.62 87 SER A C 1
ATOM 693 O O . SER A 1 87 ? -3.092 8.766 9.011 1.00 98.62 87 SER A O 1
ATOM 695 N N . MET A 1 88 ? -4.690 9.569 10.354 1.00 98.56 88 MET A N 1
ATOM 696 C CA . MET A 1 88 ? -5.593 9.946 9.252 1.00 98.56 88 MET A CA 1
ATOM 697 C C . MET A 1 88 ? -4.960 10.959 8.285 1.00 98.56 88 MET A C 1
ATOM 699 O O . MET A 1 88 ? -5.168 10.888 7.073 1.00 98.56 88 MET A O 1
ATOM 703 N N . LYS A 1 89 ? -4.146 11.895 8.789 1.00 98.75 89 LYS A N 1
ATOM 704 C CA . LYS A 1 89 ? -3.404 12.838 7.940 1.00 98.75 89 LYS A CA 1
ATOM 705 C C . LYS A 1 89 ? -2.384 12.120 7.049 1.00 98.75 89 LYS A C 1
ATOM 707 O O . LYS A 1 89 ? -2.234 12.506 5.889 1.00 98.75 89 LYS A O 1
ATOM 712 N N . TYR A 1 90 ? -1.683 11.111 7.567 1.00 98.81 90 TYR A N 1
ATOM 713 C CA . TYR A 1 90 ? -0.750 10.309 6.769 1.00 98.81 90 TYR A CA 1
ATOM 714 C C . TYR A 1 90 ? -1.468 9.432 5.750 1.00 98.81 90 TYR A C 1
ATOM 716 O O . TYR A 1 90 ? -1.062 9.441 4.592 1.00 98.81 90 TYR A O 1
ATOM 724 N N . ASN A 1 91 ? -2.557 8.768 6.144 1.00 98.69 91 ASN A N 1
ATOM 725 C CA . ASN A 1 91 ? -3.410 7.998 5.239 1.00 98.69 91 ASN A CA 1
ATOM 726 C C . ASN A 1 91 ? -3.817 8.847 4.019 1.00 98.69 91 ASN A C 1
ATOM 728 O O . ASN A 1 91 ? -3.438 8.531 2.894 1.00 98.69 91 ASN A O 1
ATOM 732 N N . LYS A 1 92 ? -4.399 10.032 4.257 1.00 98.69 92 LYS A N 1
ATOM 733 C CA . LYS A 1 92 ? -4.756 10.973 3.184 1.00 98.69 92 LYS A CA 1
ATOM 734 C C . LYS A 1 92 ? -3.560 11.409 2.330 1.00 98.69 92 LYS A C 1
ATOM 736 O O . LYS A 1 92 ? -3.697 11.626 1.129 1.00 98.69 92 LYS A O 1
ATOM 741 N N . LYS A 1 93 ? -2.384 11.601 2.936 1.00 98.69 93 LYS A N 1
ATOM 742 C CA . LYS A 1 93 ? -1.174 11.987 2.195 1.00 98.69 93 LYS A CA 1
ATOM 743 C C . LYS A 1 93 ? -0.735 10.876 1.239 1.00 98.69 93 LYS A C 1
ATOM 745 O O . LYS A 1 93 ? -0.358 11.191 0.113 1.00 98.69 93 LYS A O 1
ATOM 750 N N . PHE A 1 94 ? -0.778 9.619 1.673 1.00 98.81 94 PHE A N 1
ATOM 751 C CA . PHE A 1 94 ? -0.453 8.475 0.825 1.00 98.81 94 PHE A CA 1
ATOM 752 C C . PHE A 1 94 ? -1.464 8.291 -0.307 1.00 98.81 94 PHE A C 1
ATOM 754 O O . PHE A 1 94 ? -1.033 8.108 -1.441 1.00 98.81 94 PHE A O 1
ATOM 761 N N . ASP A 1 95 ? -2.763 8.460 -0.046 1.00 98.62 95 ASP A N 1
ATOM 762 C CA . ASP A 1 95 ? -3.800 8.385 -1.088 1.00 98.62 95 ASP A CA 1
ATOM 763 C C . ASP A 1 95 ? -3.561 9.411 -2.204 1.00 98.62 95 ASP A C 1
ATOM 765 O O . ASP A 1 95 ? -3.503 9.063 -3.382 1.00 98.62 95 ASP A O 1
ATOM 769 N N . VAL A 1 96 ? -3.305 10.671 -1.836 1.00 98.62 96 VAL A N 1
ATOM 770 C CA . VAL A 1 96 ? -3.003 11.740 -2.805 1.00 98.62 96 VAL A CA 1
ATOM 771 C C . VAL A 1 96 ? -1.731 11.439 -3.607 1.00 98.62 96 VAL A C 1
ATOM 773 O O . VAL A 1 96 ? -1.646 11.746 -4.799 1.00 98.62 96 VAL A O 1
ATOM 776 N N . LEU A 1 97 ? -0.711 10.859 -2.969 1.00 98.62 97 LEU A N 1
ATOM 777 C CA . LEU A 1 97 ? 0.506 10.447 -3.668 1.00 98.62 97 LEU A CA 1
ATOM 778 C C . LEU A 1 97 ? 0.232 9.283 -4.625 1.00 98.62 97 LEU A C 1
ATOM 780 O O . LEU A 1 97 ? 0.770 9.291 -5.732 1.00 98.62 97 LEU A O 1
ATOM 784 N N . TYR A 1 98 ? -0.601 8.319 -4.230 1.00 98.56 98 TYR A N 1
ATOM 785 C CA . TYR A 1 98 ? -0.970 7.176 -5.059 1.00 98.56 98 TYR A CA 1
ATOM 786 C C . TYR A 1 98 ? -1.743 7.612 -6.307 1.00 98.56 98 TYR A C 1
ATOM 788 O O . TYR A 1 98 ? -1.379 7.222 -7.415 1.00 98.56 98 TYR A O 1
ATOM 796 N N . GLU A 1 99 ? -2.736 8.493 -6.161 1.00 98.56 99 GLU A N 1
ATOM 797 C CA . GLU A 1 99 ? -3.462 9.085 -7.295 1.00 98.56 99 GLU A CA 1
ATOM 798 C C . GLU A 1 99 ? -2.496 9.759 -8.279 1.00 98.56 99 GLU A C 1
ATOM 800 O O . GLU A 1 99 ? -2.530 9.517 -9.487 1.00 98.56 99 GLU A O 1
ATOM 805 N N . LYS A 1 100 ? -1.556 10.553 -7.754 1.00 98.50 100 LYS A N 1
ATOM 806 C CA . LYS A 1 100 ? -0.530 11.215 -8.564 1.00 98.50 100 LYS A CA 1
ATOM 807 C C . LYS A 1 100 ? 0.395 10.214 -9.268 1.00 98.50 100 LYS A C 1
ATOM 809 O O . LYS A 1 100 ? 0.741 10.429 -10.431 1.00 98.50 100 LYS A O 1
ATOM 814 N N . ALA A 1 101 ? 0.807 9.145 -8.589 1.00 98.50 101 ALA A N 1
ATOM 815 C CA . ALA A 1 101 ? 1.626 8.086 -9.173 1.00 98.50 101 ALA A CA 1
ATOM 816 C C . ALA A 1 101 ? 0.879 7.349 -10.295 1.00 98.50 101 ALA A C 1
ATOM 818 O O . ALA A 1 101 ? 1.460 7.084 -11.348 1.00 98.50 101 ALA A O 1
ATOM 819 N N . ASN A 1 102 ? -0.417 7.088 -10.116 1.00 98.38 102 ASN A N 1
ATOM 820 C CA . ASN A 1 102 ? -1.250 6.434 -11.118 1.00 98.38 102 ASN A CA 1
ATOM 821 C C . ASN A 1 102 ? -1.323 7.244 -12.427 1.00 98.38 102 ASN A C 1
ATOM 823 O O . ASN A 1 102 ? -1.133 6.687 -13.512 1.00 98.38 102 ASN A O 1
ATOM 827 N N . GLU A 1 103 ? -1.481 8.568 -12.339 1.00 98.50 103 GLU A N 1
ATOM 828 C CA . GLU A 1 103 ? -1.439 9.441 -13.522 1.00 98.50 103 GLU A CA 1
ATOM 829 C C . GLU A 1 103 ? -0.056 9.454 -14.188 1.00 98.50 103 GLU A C 1
ATOM 831 O O . GLU A 1 103 ? 0.058 9.332 -15.409 1.00 98.50 103 GLU A O 1
ATOM 836 N N . MET A 1 104 ? 1.024 9.515 -13.400 1.00 98.31 104 MET A N 1
ATOM 837 C CA . MET A 1 104 ? 2.390 9.465 -13.939 1.00 98.31 104 MET A CA 1
ATOM 838 C C . MET A 1 104 ? 2.693 8.152 -14.658 1.00 98.31 104 MET A C 1
ATOM 840 O O . MET A 1 104 ? 3.291 8.178 -15.735 1.00 98.31 104 MET A O 1
ATOM 844 N N . LYS A 1 105 ? 2.234 7.018 -14.116 1.00 98.00 105 LYS A N 1
ATOM 845 C CA . LYS A 1 105 ? 2.280 5.720 -14.801 1.00 98.00 105 LYS A CA 1
ATOM 846 C C . LYS A 1 105 ? 1.560 5.792 -16.149 1.00 98.00 105 LYS A C 1
ATOM 848 O O . LYS A 1 105 ? 2.042 5.244 -17.138 1.00 98.00 105 LYS A O 1
ATOM 853 N N . GLY A 1 106 ? 0.438 6.507 -16.213 1.00 98.12 106 GLY A N 1
ATOM 854 C CA . GLY A 1 106 ? -0.275 6.779 -17.456 1.00 98.12 106 GLY A CA 1
ATOM 855 C C . GLY A 1 106 ? 0.529 7.601 -18.470 1.00 98.12 106 GLY A C 1
ATOM 856 O O . GLY A 1 106 ? 0.528 7.271 -19.657 1.00 98.12 106 GLY A O 1
ATOM 857 N N . TYR A 1 107 ? 1.248 8.633 -18.023 1.00 98.31 107 TYR A N 1
ATOM 858 C CA . TYR A 1 107 ? 2.079 9.483 -18.889 1.00 98.31 107 TYR A CA 1
ATOM 859 C C . TYR A 1 107 ? 3.249 8.728 -19.526 1.00 98.31 107 TYR A C 1
ATOM 861 O O . TYR A 1 107 ? 3.637 9.032 -20.656 1.00 98.31 107 TYR A O 1
ATOM 869 N N . MET A 1 108 ? 3.768 7.693 -18.860 1.00 97.56 108 MET A N 1
ATOM 870 C CA . MET A 1 108 ? 4.855 6.861 -19.391 1.00 97.56 108 MET A CA 1
ATOM 871 C C . MET A 1 108 ? 4.478 6.096 -20.674 1.00 97.56 108 MET A C 1
ATOM 873 O O . MET A 1 108 ? 5.365 5.662 -21.403 1.00 97.56 108 MET A O 1
ATOM 877 N N . ARG A 1 109 ? 3.187 5.998 -21.036 1.00 97.94 109 ARG A N 1
ATOM 878 C CA . ARG A 1 109 ? 2.745 5.454 -22.341 1.00 97.94 109 ARG A CA 1
ATOM 879 C C . ARG A 1 109 ? 3.250 6.256 -23.546 1.00 97.94 109 ARG A C 1
ATOM 881 O O . ARG A 1 109 ? 3.217 5.755 -24.662 1.00 97.94 109 ARG A O 1
ATOM 888 N N . THR A 1 110 ? 3.732 7.478 -23.328 1.00 98.12 110 THR A N 1
ATOM 889 C CA . THR A 1 110 ? 4.436 8.281 -24.341 1.00 98.12 110 THR A CA 1
ATOM 890 C C . THR A 1 110 ? 5.822 7.726 -24.701 1.00 98.12 110 THR A C 1
ATOM 892 O O . THR A 1 110 ? 6.437 8.208 -25.646 1.00 98.12 110 THR A O 1
ATOM 895 N N . GLY A 1 111 ? 6.336 6.751 -23.942 1.00 96.75 111 GLY A N 1
ATOM 896 C CA . GLY A 1 111 ? 7.713 6.256 -24.032 1.00 96.75 111 GLY A CA 1
ATOM 897 C C . GLY A 1 111 ? 8.719 7.076 -23.216 1.00 96.75 111 GLY A C 1
ATOM 898 O O . GLY A 1 111 ? 9.886 6.699 -23.120 1.00 96.75 111 GLY A O 1
ATOM 899 N N . LEU A 1 112 ? 8.287 8.188 -22.606 1.00 97.06 112 LEU A N 1
ATOM 900 C CA . LEU A 1 112 ? 9.109 8.956 -21.677 1.00 97.06 112 LEU A CA 1
ATOM 901 C C . LEU A 1 112 ? 9.084 8.313 -20.292 1.00 97.06 112 LEU A C 1
ATOM 903 O O . LEU A 1 112 ? 8.104 8.408 -19.553 1.00 97.06 112 LEU A O 1
ATOM 907 N N . ASN A 1 113 ? 10.213 7.712 -19.925 1.00 94.44 113 ASN A N 1
ATOM 908 C CA . ASN A 1 113 ? 10.364 7.010 -18.650 1.00 94.44 113 ASN A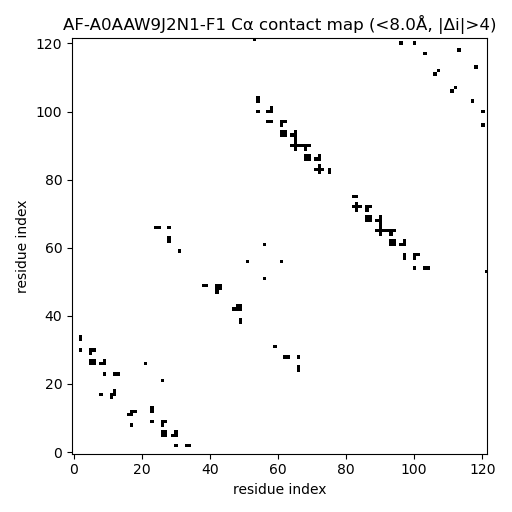 CA 1
ATOM 909 C C . ASN A 1 113 ? 10.943 7.917 -17.550 1.00 94.44 113 ASN A C 1
ATOM 911 O O . ASN A 1 113 ? 10.968 7.544 -16.387 1.00 94.44 113 ASN A O 1
ATOM 915 N N . GLN A 1 114 ? 11.403 9.122 -17.896 1.00 95.25 114 GLN A N 1
ATOM 916 C CA . GLN A 1 114 ? 11.899 10.120 -16.950 1.00 95.25 114 GLN A CA 1
ATOM 917 C C . GLN A 1 114 ? 11.438 11.512 -17.373 1.00 95.25 114 GLN A C 1
ATOM 919 O O . GLN A 1 114 ? 11.547 11.885 -18.539 1.00 95.25 114 GLN A O 1
ATOM 924 N N . PHE A 1 115 ? 10.920 12.283 -16.420 1.00 97.19 115 PHE A N 1
ATOM 925 C CA . PHE A 1 115 ? 10.477 13.659 -16.636 1.00 97.19 115 PHE A CA 1
ATOM 926 C C . PHE A 1 115 ? 10.437 14.427 -15.301 1.00 97.19 115 PHE A C 1
ATOM 928 O O . PHE A 1 115 ? 10.282 13.806 -14.244 1.00 97.19 115 PHE A O 1
ATOM 935 N N . PRO A 1 116 ? 10.565 15.772 -15.300 1.00 98.06 116 PRO A N 1
ATOM 936 C CA . PRO A 1 116 ? 10.783 16.551 -14.075 1.00 98.06 116 PRO A CA 1
ATOM 937 C C . PRO A 1 116 ? 9.746 16.331 -12.967 1.00 98.06 116 PRO A C 1
ATOM 939 O O . PRO A 1 116 ? 10.095 16.300 -11.789 1.00 98.06 116 PRO A O 1
ATOM 942 N N . SER A 1 117 ? 8.469 16.150 -13.316 1.00 97.12 117 SER A N 1
ATOM 943 C CA . SER A 1 117 ? 7.426 15.922 -12.313 1.00 97.12 117 SER A CA 1
ATOM 944 C C . SER A 1 117 ? 7.496 14.535 -11.671 1.00 97.12 117 SER A C 1
ATOM 946 O O . SER A 1 117 ? 7.168 14.438 -10.490 1.00 97.12 117 SER A O 1
ATOM 948 N N . LEU A 1 118 ? 7.950 13.502 -12.393 1.00 96.88 118 LEU A N 1
ATOM 949 C CA . LEU A 1 118 ? 8.217 12.174 -11.826 1.00 96.88 118 LEU A CA 1
ATOM 950 C C . LEU A 1 118 ? 9.424 12.215 -10.887 1.00 96.88 118 LEU A C 1
ATOM 952 O O . LEU A 1 118 ? 9.349 11.697 -9.780 1.00 96.88 118 LEU A O 1
ATOM 956 N N . ASN A 1 119 ? 10.485 12.932 -11.263 1.00 96.38 119 ASN A N 1
ATOM 957 C CA . ASN A 1 119 ? 11.649 13.120 -10.391 1.00 96.38 119 ASN A CA 1
ATOM 958 C C . ASN A 1 119 ? 11.307 13.865 -9.093 1.00 96.38 119 ASN A C 1
ATOM 960 O O . ASN A 1 119 ? 11.983 13.672 -8.097 1.00 96.38 119 ASN A O 1
ATOM 964 N N . LYS A 1 120 ? 10.272 14.714 -9.104 1.00 96.69 120 LYS A N 1
ATOM 965 C CA . LYS A 1 120 ? 9.753 15.393 -7.906 1.00 96.69 120 LYS A CA 1
ATOM 966 C C . LYS A 1 120 ? 8.799 14.519 -7.077 1.00 96.69 120 LYS A C 1
ATOM 968 O O . LYS A 1 120 ? 8.475 14.887 -5.951 1.00 96.69 120 LYS A O 1
ATOM 973 N N . LEU A 1 121 ? 8.239 13.458 -7.664 1.00 95.75 121 LEU A N 1
ATOM 974 C CA . LEU A 1 121 ? 7.425 12.487 -6.929 1.00 95.75 121 LEU A CA 1
ATOM 975 C C . LEU A 1 121 ? 8.310 11.505 -6.150 1.00 95.75 121 LEU A C 1
ATOM 977 O O . LEU A 1 121 ? 7.950 11.165 -5.027 1.00 95.75 121 LEU A O 1
ATOM 981 N N . ASN A 1 122 ? 9.410 11.064 -6.769 1.00 92.94 122 ASN A N 1
ATOM 982 C CA . ASN A 1 122 ? 10.447 10.233 -6.150 1.00 92.94 122 ASN A CA 1
ATOM 983 C C . ASN A 1 122 ? 11.147 10.971 -5.003 1.00 92.94 122 ASN A C 1
ATOM 985 O O . ASN A 1 122 ? 11.487 10.284 -4.019 1.00 92.94 122 ASN A O 1
#

Solvent-accessible surface area (backbone atoms only — not comparable to full-atom values): 6944 Å² total; per-residue (Å²): 110,70,59,56,55,45,48,53,51,42,52,33,49,78,72,68,75,55,91,70,99,67,58,62,69,59,48,50,45,56,40,54,54,50,52,53,50,50,52,42,49,53,20,59,76,72,71,44,86,68,82,71,61,71,67,58,54,41,69,55,50,24,56,43,51,18,51,52,23,46,49,54,34,69,71,51,61,87,84,47,56,68,60,32,54,51,23,48,52,46,16,55,52,24,49,58,51,34,56,53,45,54,53,51,60,57,56,34,76,77,73,52,88,74,52,75,71,57,66,71,70,106

Nearest PDB structures (foldseek):
  3dby-assembly1_R  TM=9.865E-01  e=1.453E-08  Bacillus cereus G9241
  3dby-assembly6_B  TM=9.855E-01  e=1.721E-08  Bacillus cereus G9241
  5j45-assembly1_A  TM=7.482E-01  e=3.305E+00  Drosophila melanogaster
  4ckg-assembly1_A  TM=4.504E-01  e=9.126E+00  Homo sapiens

Radius of gyration: 17.44 Å; Cα contacts (8 Å, |Δi|>4): 86; chains: 1; bounding box: 39×38×48 Å